Protein AF-A0A174V8D7-F1 (afdb_monomer)

Foldseek 3Di:
DPPLADPDAEEAEAEAVLVVADDPPLLVCLQRLVVHNYHYDYHHQDLVSLCVRQPVSSVSNVVSHPDDDDLADDDLVVLVVVLVVQPKDKDWDWDWDWDDDVDTDTDTDTDIDIGRPAHSVNRRCNNPD

Radius of gyration: 23.27 Å; Cα contacts (8 Å, |Δi|>4): 157; chains: 1; bounding box: 42×32×79 Å

InterPro domains:
  IPR027417 P-loop containing nucleoside triphosphate hydrolase [G3DSA:3.40.50.300] (3-128)
  IPR027417 P-loop containing nucleoside triphosphate hydrolase [SSF52540] (4-125)
  IPR032689 TraD/TraG, TraM recognition site [PF12696] (9-126)
  IPR051539 Type IV secretion system coupling protein TraD/TraG/VirD4-like [PTHR37937] (10-126)

Solvent-accessible surface area (backbone atoms only — not comparable to full-atom values): 7945 Å² total; per-residue (Å²): 133,71,89,74,38,54,98,60,77,45,76,45,76,37,72,51,41,66,80,79,47,77,64,84,64,46,58,58,45,58,63,52,32,61,77,27,44,34,48,79,45,82,39,68,87,46,70,66,50,47,37,70,67,45,46,80,50,29,59,56,41,58,70,58,47,94,74,84,87,85,81,48,56,89,53,66,70,58,36,51,54,48,28,60,72,72,30,68,39,81,42,81,43,79,46,76,47,76,47,88,62,103,62,81,48,82,45,80,47,82,45,82,43,81,38,58,64,53,45,51,70,60,55,47,52,61,53,78,115

pLDDT: mean 75.1, std 11.39, range [42.31, 87.75]

Nearest PDB structures (foldseek):
  1e9s-assembly2_L  TM=8.075E-01  e=4.184E-05  Escherichia coli
  1gki-assembly1_B  TM=8.167E-01  e=6.005E-04  Escherichia coli
  4tw1-assembly1_A  TM=5.638E-01  e=1.569E+00  Staphylococcus aureus subsp. aureus USA300_TCH1516
  3b07-assembly1_C  TM=5.953E-01  e=7.383E+00  Staphylococcus aureus subsp. aureus Mu50
  9c76-assembly1_A  TM=3.038E-01  e=2.915E+00  Homo sapiens

Secondary structure (DSSP, 8-state):
---SS-SS-EEEEETTHHHH---TTHHHHHHHHGGGTEEEEE--S-HHHHHHHHTTHHHHHHHH-S---------HHHHHHHHHHH-EEEEEEEEEEEEESSSEEEEEEEEEEEEESS-HHHHHHGGG-

Mean predicted aligned error: 11.47 Å

Structure (mmCIF, N/CA/C/O backbone):
data_AF-A0A174V8D7-F1
#
_entry.id   AF-A0A174V8D7-F1
#
loop_
_atom_site.group_PDB
_atom_site.id
_atom_site.type_symbol
_atom_site.label_atom_id
_atom_site.label_alt_id
_atom_site.label_comp_id
_atom_site.label_asym_id
_atom_site.label_entity_id
_atom_site.label_seq_id
_atom_site.pdbx_PDB_ins_code
_atom_site.Cartn_x
_atom_site.Cartn_y
_atom_site.Cartn_z
_atom_site.occupancy
_atom_site.B_iso_or_equiv
_atom_site.auth_seq_id
_atom_site.auth_comp_id
_atom_site.auth_asym_id
_atom_site.auth_atom_id
_atom_site.pdbx_PDB_model_num
ATOM 1 N N . MET A 1 1 ? 12.101 20.589 -28.368 1.00 45.09 1 MET A N 1
ATOM 2 C CA . MET A 1 1 ? 12.465 19.603 -27.326 1.00 45.09 1 MET A CA 1
ATOM 3 C C . MET A 1 1 ? 11.612 19.891 -26.105 1.00 45.09 1 MET A C 1
ATOM 5 O O . MET A 1 1 ? 11.739 20.974 -25.552 1.00 45.09 1 MET A O 1
ATOM 9 N N . TYR A 1 2 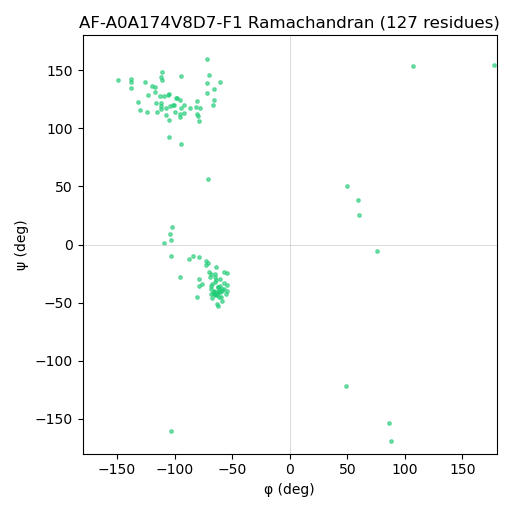? 10.701 18.990 -25.738 1.00 52.69 2 TYR A N 1
ATOM 10 C CA . TYR A 1 2 ? 9.918 19.140 -24.508 1.00 52.69 2 TYR A CA 1
ATOM 11 C C . TYR A 1 2 ? 10.838 18.892 -23.308 1.00 52.69 2 TYR A C 1
ATOM 13 O O . TYR A 1 2 ? 11.603 17.929 -23.309 1.00 52.69 2 TYR A O 1
ATOM 21 N N . SER A 1 3 ? 10.810 19.801 -22.334 1.00 60.25 3 SER A N 1
ATOM 22 C CA . SER A 1 3 ? 11.764 19.949 -21.223 1.00 60.25 3 SER A CA 1
ATOM 23 C C . SER A 1 3 ? 11.652 18.830 -20.167 1.00 60.25 3 SER A C 1
ATOM 25 O O . SER A 1 3 ? 11.359 19.070 -19.000 1.00 60.25 3 SER A O 1
ATOM 27 N N . GLY A 1 4 ? 11.789 17.570 -20.588 1.00 67.69 4 GLY A N 1
ATOM 28 C CA . GLY A 1 4 ? 11.690 16.384 -19.731 1.00 67.69 4 GLY A CA 1
ATOM 29 C C . GLY A 1 4 ? 10.269 15.973 -19.313 1.00 67.69 4 GLY A C 1
ATOM 30 O O . GLY A 1 4 ? 10.118 14.906 -18.722 1.00 67.69 4 GLY A O 1
ATOM 31 N N . ARG A 1 5 ? 9.238 16.763 -19.644 1.00 66.38 5 ARG A N 1
ATOM 32 C CA . ARG A 1 5 ? 7.813 16.479 -19.384 1.00 66.38 5 ARG A CA 1
ATOM 33 C C . ARG A 1 5 ? 7.047 16.211 -20.671 1.00 66.38 5 ARG A C 1
ATOM 35 O O . ARG A 1 5 ? 7.345 16.822 -21.699 1.00 66.38 5 ARG A O 1
ATOM 42 N N . LEU A 1 6 ? 6.078 15.299 -20.614 1.00 72.81 6 LEU A N 1
ATOM 43 C CA . LEU A 1 6 ? 5.167 15.060 -21.731 1.00 72.81 6 LEU A CA 1
ATOM 44 C C . LEU A 1 6 ? 4.212 16.253 -21.912 1.00 72.81 6 LEU A C 1
ATOM 46 O O . LEU A 1 6 ? 3.835 16.874 -20.929 1.00 72.81 6 LEU A O 1
ATOM 50 N N . PRO A 1 7 ? 3.812 16.582 -23.153 1.00 74.88 7 PRO A N 1
ATOM 51 C CA . PRO A 1 7 ? 2.876 17.678 -23.426 1.00 74.88 7 PRO A CA 1
ATOM 52 C C . PRO A 1 7 ? 1.433 17.374 -22.996 1.00 74.88 7 PRO A C 1
ATOM 54 O O . PRO A 1 7 ? 0.606 18.279 -22.941 1.00 74.88 7 PRO A O 1
ATOM 57 N N . VAL A 1 8 ? 1.122 16.101 -22.748 1.00 79.25 8 VAL A N 1
ATOM 58 C CA . VAL A 1 8 ? -0.177 15.621 -22.281 1.00 79.25 8 VAL A CA 1
ATOM 59 C C . VAL A 1 8 ? 0.082 14.577 -21.207 1.00 79.25 8 VAL A C 1
ATOM 61 O O . VAL A 1 8 ? 0.914 13.687 -21.396 1.00 79.25 8 VAL A O 1
ATOM 64 N N . HIS A 1 9 ? -0.649 14.673 -20.102 1.00 80.62 9 HIS A N 1
ATOM 65 C CA . HIS A 1 9 ? -0.534 13.726 -19.007 1.00 80.62 9 HIS A CA 1
ATOM 66 C C . HIS A 1 9 ? -1.007 12.327 -19.430 1.00 80.62 9 HIS A C 1
ATOM 68 O O . HIS A 1 9 ? -2.152 12.143 -19.850 1.00 80.62 9 HIS A O 1
ATOM 74 N N . VAL A 1 10 ? -0.138 11.329 -19.265 1.00 84.81 10 VAL A N 1
ATOM 75 C CA . VAL A 1 10 ? -0.432 9.929 -19.603 1.00 84.81 10 VAL A CA 1
ATOM 76 C C . VAL A 1 10 ? -0.687 9.137 -18.327 1.00 84.81 10 VAL A C 1
ATOM 78 O O . VAL A 1 10 ? 0.105 9.173 -17.385 1.00 84.81 10 VAL A O 1
ATOM 81 N N . ARG A 1 11 ? -1.796 8.395 -18.296 1.00 86.88 11 ARG A N 1
ATOM 82 C CA . ARG A 1 11 ? -2.131 7.487 -17.197 1.00 86.88 11 ARG A CA 1
ATOM 83 C C . ARG A 1 11 ? -2.057 6.041 -17.666 1.00 86.88 11 ARG A C 1
ATOM 85 O O . ARG A 1 11 ? -2.815 5.636 -18.541 1.00 86.88 11 ARG A O 1
ATOM 92 N N . CYS A 1 12 ? -1.176 5.270 -17.045 1.00 85.62 12 CYS A N 1
ATOM 93 C CA . CYS A 1 12 ? -1.075 3.832 -17.233 1.00 85.62 12 CYS A CA 1
ATOM 94 C C . CYS A 1 12 ? -1.938 3.131 -16.182 1.00 85.62 12 CYS A C 1
ATOM 96 O O . CYS A 1 12 ? -1.644 3.203 -14.988 1.00 85.62 12 CYS A O 1
ATOM 98 N N . LEU A 1 13 ? -2.999 2.465 -16.629 1.00 86.50 13 LEU A N 1
ATOM 99 C CA . LEU A 1 13 ? -3.823 1.587 -15.803 1.00 86.50 13 LEU A CA 1
ATOM 100 C C . LEU A 1 13 ? -3.310 0.164 -16.007 1.00 86.50 13 LEU A C 1
ATOM 102 O O . LEU A 1 13 ? -3.390 -0.366 -17.113 1.00 86.50 13 LEU A O 1
ATOM 106 N N . ILE A 1 14 ? -2.726 -0.414 -14.964 1.00 84.62 14 ILE A N 1
ATOM 107 C CA . ILE A 1 14 ? -2.225 -1.784 -14.991 1.00 84.62 14 ILE A CA 1
ATOM 108 C C . ILE A 1 14 ? -3.219 -2.607 -14.196 1.00 84.62 14 ILE A C 1
ATOM 110 O O . ILE A 1 14 ? -3.137 -2.685 -12.966 1.00 84.62 14 ILE A O 1
ATOM 114 N N . ASP A 1 15 ? -4.183 -3.155 -14.926 1.00 82.06 15 ASP A N 1
ATOM 115 C CA . ASP A 1 15 ? -5.117 -4.104 -14.355 1.00 82.06 15 ASP A CA 1
ATOM 116 C C . ASP A 1 15 ? -4.413 -5.433 -14.096 1.00 82.06 15 ASP A C 1
ATOM 118 O O . ASP A 1 15 ? -3.571 -5.871 -14.882 1.00 82.06 15 ASP A O 1
ATOM 122 N N . GLU A 1 16 ? -4.726 -6.025 -12.953 1.00 80.25 16 GLU A N 1
ATOM 123 C CA . GLU A 1 16 ? -4.225 -7.328 -12.540 1.00 80.25 16 GLU A CA 1
ATOM 124 C C . GLU A 1 16 ? -2.696 -7.482 -12.663 1.00 80.25 16 GLU A C 1
ATOM 126 O O . GLU A 1 16 ? -2.170 -8.459 -13.202 1.00 80.25 16 GLU A O 1
ATOM 131 N N . CYS A 1 17 ? -1.945 -6.518 -12.113 1.00 75.38 17 CYS A N 1
ATOM 132 C CA . CYS A 1 17 ? -0.474 -6.517 -12.160 1.00 75.38 17 CYS A CA 1
ATOM 133 C C . CYS A 1 17 ? 0.147 -7.820 -11.612 1.00 75.38 17 CYS A C 1
ATOM 135 O O . CYS A 1 17 ? 1.258 -8.189 -11.993 1.00 75.38 17 CYS A O 1
ATOM 137 N N . ALA A 1 18 ? -0.577 -8.538 -10.748 1.00 75.50 18 ALA A N 1
ATOM 138 C CA . ALA A 1 18 ? -0.176 -9.845 -10.250 1.00 75.50 18 ALA A CA 1
ATOM 139 C C . ALA A 1 18 ? -0.017 -10.904 -11.363 1.00 75.50 18 ALA A C 1
ATOM 141 O O . ALA A 1 18 ? 0.907 -11.713 -11.296 1.00 75.50 18 ALA A O 1
ATOM 142 N N . ASN A 1 19 ? -0.862 -10.867 -12.401 1.00 79.00 19 ASN A N 1
ATOM 143 C CA . ASN A 1 19 ? -0.848 -11.826 -13.513 1.00 79.00 19 ASN A CA 1
ATOM 144 C C . ASN A 1 19 ? 0.244 -11.530 -14.547 1.00 79.00 19 ASN A C 1
ATOM 146 O O . ASN A 1 19 ? 0.765 -12.448 -15.174 1.00 79.00 19 ASN A O 1
ATOM 150 N N . ILE A 1 20 ? 0.615 -10.257 -14.715 1.00 77.75 20 ILE A N 1
ATOM 151 C CA . ILE A 1 20 ? 1.716 -9.845 -15.604 1.00 77.75 20 ILE A CA 1
ATOM 152 C C . ILE A 1 20 ? 3.071 -10.305 -15.036 1.00 77.75 20 ILE A C 1
ATOM 154 O O . ILE A 1 20 ? 4.017 -10.557 -15.783 1.00 77.75 20 ILE A O 1
ATOM 158 N N . GLY A 1 21 ? 3.162 -10.438 -13.711 1.00 76.50 21 GLY A N 1
ATOM 159 C CA . GLY A 1 21 ? 4.386 -10.781 -12.999 1.00 76.50 21 GLY A CA 1
ATOM 160 C C . GLY A 1 21 ? 5.238 -9.553 -12.677 1.00 76.50 21 GLY A C 1
ATOM 161 O O . GLY A 1 21 ? 4.738 -8.442 -12.500 1.00 76.50 21 GLY A O 1
ATOM 162 N N . GLN A 1 22 ? 6.551 -9.750 -12.550 1.00 82.38 22 GLN A N 1
ATOM 163 C CA . GLN A 1 22 ? 7.455 -8.679 -12.140 1.00 82.38 22 GLN A CA 1
ATOM 164 C C . GLN A 1 22 ? 7.763 -7.731 -13.306 1.00 82.38 22 GLN A C 1
ATOM 166 O O . GLN A 1 22 ? 8.579 -8.033 -14.176 1.00 82.38 22 GLN A O 1
ATOM 171 N N . ILE A 1 23 ? 7.184 -6.531 -13.277 1.00 83.56 23 ILE A N 1
ATOM 172 C CA . ILE A 1 23 ? 7.623 -5.419 -14.127 1.00 83.56 23 ILE A CA 1
ATOM 173 C C . ILE A 1 23 ? 9.036 -4.999 -13.687 1.00 83.56 23 ILE A C 1
ATOM 175 O O . ILE A 1 23 ? 9.222 -4.598 -12.530 1.00 83.56 23 ILE A O 1
ATOM 179 N N . PRO A 1 24 ? 10.041 -5.066 -14.577 1.00 81.69 24 PRO A N 1
ATOM 180 C CA . PRO A 1 24 ? 11.411 -4.730 -14.228 1.00 81.69 24 PRO A CA 1
ATOM 181 C C . PRO A 1 24 ? 11.543 -3.244 -13.880 1.00 81.69 24 PRO A C 1
ATOM 183 O O . PRO A 1 24 ? 11.084 -2.375 -14.621 1.00 81.69 24 PRO A O 1
ATOM 186 N N . LYS A 1 25 ? 12.239 -2.953 -12.774 1.00 83.50 25 LYS A N 1
ATOM 187 C CA . LYS A 1 25 ? 12.525 -1.591 -12.283 1.00 83.50 25 LYS A CA 1
ATOM 188 C C . LYS A 1 25 ? 11.273 -0.763 -11.962 1.00 83.50 25 LYS A C 1
ATOM 190 O O . LYS A 1 25 ? 11.334 0.468 -12.023 1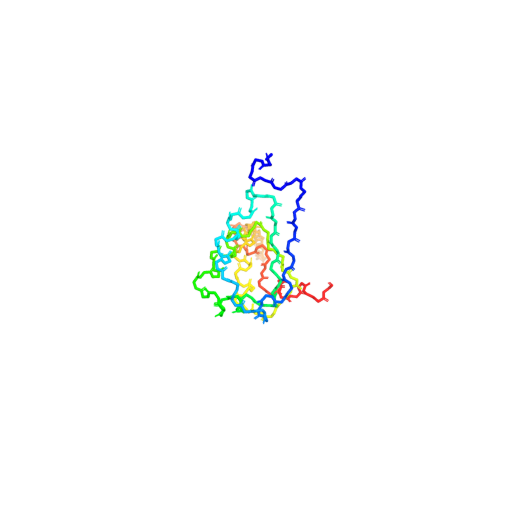.00 83.50 25 LYS A O 1
ATOM 195 N N . LEU A 1 26 ? 10.148 -1.406 -11.638 1.00 85.12 26 LEU A N 1
ATOM 196 C CA . LEU A 1 26 ? 8.897 -0.715 -11.314 1.00 85.12 26 LEU A CA 1
ATOM 197 C C . LEU A 1 26 ? 9.086 0.316 -10.191 1.00 85.12 26 LEU A C 1
ATOM 199 O O . LEU A 1 26 ? 8.596 1.432 -10.300 1.00 85.12 26 LEU A O 1
ATOM 203 N N . GLU A 1 27 ? 9.871 -0.004 -9.167 1.00 83.69 27 GLU A N 1
ATOM 204 C CA . GLU A 1 27 ? 10.185 0.884 -8.047 1.00 83.69 27 GLU A CA 1
ATOM 205 C C . GLU A 1 27 ? 10.851 2.197 -8.492 1.00 83.69 27 GLU A C 1
ATOM 207 O O . GLU A 1 27 ? 10.519 3.275 -7.995 1.00 83.69 27 GLU A O 1
ATOM 212 N N . LYS A 1 28 ? 11.738 2.129 -9.494 1.00 85.62 28 LYS A N 1
ATOM 213 C CA . LYS A 1 28 ? 12.390 3.307 -10.086 1.00 85.62 28 LYS A CA 1
ATOM 214 C C . LYS A 1 28 ? 11.470 4.030 -11.059 1.00 85.62 28 LYS A C 1
ATOM 216 O O . LYS A 1 28 ? 11.517 5.257 -11.150 1.00 85.62 28 LYS A O 1
ATOM 221 N N . LEU A 1 29 ? 10.647 3.287 -11.798 1.00 85.19 29 LEU A N 1
ATOM 222 C CA . LEU A 1 29 ? 9.668 3.864 -12.712 1.00 85.19 29 LEU A CA 1
ATOM 223 C C . LEU A 1 29 ? 8.663 4.707 -11.935 1.00 85.19 29 LEU A C 1
ATOM 225 O O . LEU A 1 29 ? 8.564 5.891 -12.224 1.00 85.19 29 LEU A O 1
ATOM 229 N N . VAL A 1 30 ? 8.020 4.165 -10.897 1.00 83.81 30 VAL A N 1
ATOM 230 C CA . VAL A 1 30 ? 7.021 4.890 -10.090 1.00 83.81 30 VAL A CA 1
ATOM 231 C C . VAL A 1 30 ? 7.609 6.174 -9.485 1.00 83.81 30 VAL A C 1
ATOM 233 O O . VAL A 1 30 ? 6.968 7.221 -9.523 1.00 83.81 30 VAL A O 1
ATOM 236 N N . ALA A 1 31 ? 8.869 6.148 -9.040 1.00 83.69 31 ALA A N 1
ATOM 237 C CA . ALA A 1 31 ? 9.547 7.345 -8.536 1.00 83.69 31 ALA A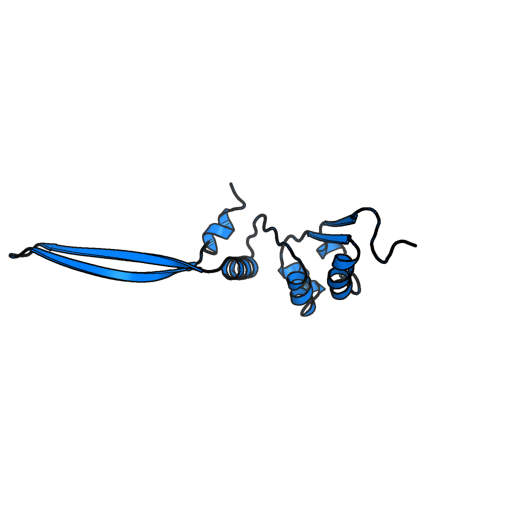 CA 1
ATOM 238 C C . ALA A 1 31 ? 9.828 8.409 -9.621 1.00 83.69 31 ALA A C 1
ATOM 240 O O . ALA A 1 31 ? 9.804 9.609 -9.348 1.00 83.69 31 ALA A O 1
ATOM 241 N N . THR A 1 32 ? 10.115 7.995 -10.859 1.00 84.25 32 THR A N 1
ATOM 242 C CA . THR A 1 32 ? 10.560 8.901 -11.936 1.00 84.25 32 THR A CA 1
ATOM 243 C C . THR A 1 32 ? 9.436 9.390 -12.845 1.00 84.25 32 THR A C 1
ATOM 245 O O . THR A 1 32 ? 9.538 10.490 -13.386 1.00 84.25 32 THR A O 1
ATOM 248 N N . ILE A 1 33 ? 8.357 8.621 -13.010 1.00 83.38 33 ILE A N 1
ATOM 249 C CA . ILE A 1 33 ? 7.207 8.980 -13.856 1.00 83.38 33 ILE A CA 1
ATOM 250 C C . ILE A 1 33 ? 6.472 10.224 -13.344 1.00 83.38 33 ILE A C 1
ATOM 252 O O . ILE A 1 33 ? 6.017 11.038 -14.150 1.00 83.38 33 ILE A O 1
ATOM 256 N N . ARG A 1 34 ? 6.478 10.445 -12.022 1.00 73.62 34 ARG A N 1
ATOM 257 C CA . ARG A 1 34 ? 5.861 11.607 -11.370 1.00 73.62 34 ARG A CA 1
ATOM 258 C C . ARG A 1 34 ? 6.365 12.939 -11.927 1.00 73.62 34 ARG A C 1
ATOM 260 O O . ARG A 1 34 ? 5.577 13.846 -12.170 1.00 73.62 34 ARG A O 1
ATOM 267 N N . SER A 1 35 ? 7.672 13.067 -12.164 1.00 78.50 35 SER A N 1
ATOM 268 C CA . SER A 1 35 ? 8.265 14.312 -12.677 1.00 78.50 35 SER A CA 1
ATOM 269 C C . SER A 1 35 ? 8.077 14.508 -14.183 1.00 78.50 35 SER A C 1
ATOM 271 O O . SER A 1 35 ? 8.340 15.602 -14.683 1.00 78.50 35 SER A O 1
ATOM 273 N N . ARG A 1 36 ? 7.608 13.472 -14.892 1.00 80.25 36 ARG A N 1
ATOM 274 C CA . ARG A 1 36 ? 7.448 13.424 -16.353 1.00 80.25 36 ARG A CA 1
ATOM 275 C C . ARG A 1 36 ? 5.996 13.566 -16.824 1.00 80.25 36 ARG A C 1
ATOM 277 O O . ARG A 1 36 ? 5.745 13.387 -18.011 1.00 80.25 36 ARG A O 1
ATOM 284 N N . GLU A 1 37 ? 5.072 13.897 -15.918 1.00 80.88 37 GLU A N 1
ATOM 285 C CA . GLU A 1 37 ? 3.616 13.917 -16.160 1.00 80.88 37 GLU A CA 1
ATOM 286 C C . GLU A 1 37 ? 3.048 12.557 -16.589 1.00 80.88 37 GLU A C 1
ATOM 288 O O . GLU A 1 37 ? 2.148 12.455 -17.423 1.00 80.88 37 GLU A O 1
ATOM 293 N N . ILE A 1 38 ? 3.576 11.489 -15.993 1.00 84.19 38 ILE A N 1
ATOM 294 C CA . ILE A 1 38 ? 3.066 10.133 -16.168 1.00 84.19 38 ILE A CA 1
ATOM 295 C C . ILE A 1 38 ? 2.569 9.636 -14.810 1.00 84.19 38 ILE A C 1
ATOM 297 O O . ILE A 1 38 ? 3.286 9.707 -13.812 1.00 84.19 38 ILE A O 1
ATOM 301 N N . SER A 1 39 ? 1.356 9.092 -14.781 1.00 83.81 39 SER A N 1
ATOM 302 C CA . SER A 1 39 ? 0.804 8.401 -13.611 1.00 83.81 39 SER A CA 1
ATOM 303 C C . SER A 1 39 ? 0.674 6.909 -13.889 1.00 83.81 39 SER A C 1
ATOM 305 O O . SER A 1 39 ? 0.307 6.506 -14.992 1.00 83.81 39 SER A O 1
ATOM 307 N N . ALA A 1 40 ? 0.965 6.087 -12.884 1.00 86.00 40 ALA A N 1
ATOM 308 C CA . ALA A 1 40 ? 0.709 4.655 -12.917 1.00 86.00 40 ALA A CA 1
ATOM 309 C C . ALA A 1 40 ? -0.293 4.307 -11.821 1.00 86.00 40 ALA A C 1
ATOM 311 O O . ALA A 1 40 ? -0.174 4.772 -10.691 1.00 86.00 40 ALA A O 1
ATOM 312 N N . CYS A 1 41 ? -1.274 3.486 -12.165 1.00 87.06 41 CYS A N 1
ATOM 313 C CA . CYS A 1 41 ? -2.256 2.959 -11.238 1.00 87.06 41 CYS A CA 1
ATOM 314 C C . CYS A 1 41 ? -2.196 1.436 -11.329 1.00 87.06 41 CYS A C 1
ATOM 316 O O . CYS A 1 41 ? -2.454 0.861 -12.388 1.00 87.06 41 CYS A O 1
ATOM 318 N N . LEU A 1 42 ? -1.770 0.813 -10.231 1.00 86.19 42 LEU A N 1
ATOM 319 C CA . LEU A 1 42 ? -1.676 -0.635 -10.096 1.00 86.19 42 LEU A CA 1
ATOM 320 C C . LEU A 1 42 ? -2.967 -1.129 -9.450 1.00 86.19 42 LEU A C 1
ATOM 322 O O . LEU A 1 42 ? -3.257 -0.759 -8.312 1.00 86.19 42 LEU A O 1
ATOM 326 N N . ILE A 1 43 ? -3.722 -1.956 -10.165 1.00 86.69 43 ILE A N 1
ATOM 327 C CA . ILE A 1 43 ? -4.929 -2.594 -9.641 1.00 86.69 43 ILE A CA 1
ATOM 328 C C . ILE A 1 43 ? -4.545 -4.008 -9.205 1.00 86.69 43 ILE A C 1
ATOM 330 O O . ILE A 1 43 ? -3.926 -4.772 -9.950 1.00 86.69 43 ILE A O 1
ATOM 334 N N . LEU A 1 44 ? -4.851 -4.325 -7.950 1.00 83.25 44 LEU A N 1
ATOM 335 C CA . LEU A 1 44 ? -4.465 -5.563 -7.282 1.00 83.25 44 LEU A CA 1
ATOM 336 C C . LEU A 1 44 ? -5.654 -6.077 -6.473 1.00 83.25 44 LEU A C 1
ATOM 338 O O . LEU A 1 44 ? -6.352 -5.286 -5.843 1.00 83.25 44 LEU A O 1
ATOM 342 N N . GLN A 1 45 ? -5.845 -7.396 -6.437 1.00 77.50 45 GLN A N 1
ATOM 343 C CA . GLN A 1 45 ? -6.878 -8.013 -5.596 1.00 77.50 45 GLN A CA 1
ATOM 344 C C . GLN A 1 45 ? -6.462 -8.045 -4.122 1.00 77.50 45 GLN A C 1
ATOM 346 O O . GLN A 1 45 ? -7.298 -7.939 -3.228 1.00 77.50 45 GLN A O 1
ATOM 351 N N . ALA A 1 46 ? -5.164 -8.212 -3.866 1.00 79.50 46 ALA A N 1
ATOM 352 C CA . ALA A 1 46 ? -4.618 -8.312 -2.523 1.00 79.50 46 ALA A CA 1
ATOM 353 C C . ALA A 1 46 ? -3.195 -7.747 -2.474 1.00 79.50 46 ALA A C 1
ATOM 355 O O . ALA A 1 46 ? -2.394 -7.976 -3.385 1.00 79.50 46 ALA A O 1
ATOM 356 N N . GLN A 1 47 ? -2.840 -7.047 -1.392 1.00 80.88 47 GLN A N 1
ATOM 357 C CA . GLN A 1 47 ? -1.473 -6.536 -1.230 1.00 80.88 47 GLN A CA 1
ATOM 358 C C . GLN A 1 47 ? -0.450 -7.670 -1.110 1.00 80.88 47 GLN A C 1
ATOM 360 O O . GLN A 1 47 ? 0.701 -7.518 -1.523 1.00 80.88 47 GLN A O 1
ATOM 365 N N . SER A 1 48 ? -0.875 -8.825 -0.595 1.00 82.00 48 SER A N 1
ATOM 366 C CA . SER A 1 48 ? -0.076 -10.053 -0.567 1.00 82.00 48 SER A CA 1
ATOM 367 C C . SER A 1 48 ? 0.455 -10.470 -1.944 1.00 82.00 48 SER A C 1
ATOM 369 O O . SER A 1 48 ? 1.591 -10.932 -2.026 1.00 82.00 48 SER A O 1
ATOM 371 N N . GLN A 1 49 ? -0.287 -10.243 -3.036 1.00 82.50 49 GLN A N 1
ATOM 372 C CA . GLN A 1 49 ? 0.191 -10.534 -4.396 1.00 82.50 49 GLN A CA 1
ATOM 373 C C . GLN A 1 49 ? 1.381 -9.644 -4.776 1.00 82.50 49 GLN A C 1
ATOM 375 O O . GLN A 1 49 ? 2.388 -10.124 -5.300 1.00 82.50 49 GLN A O 1
ATOM 380 N N . LEU A 1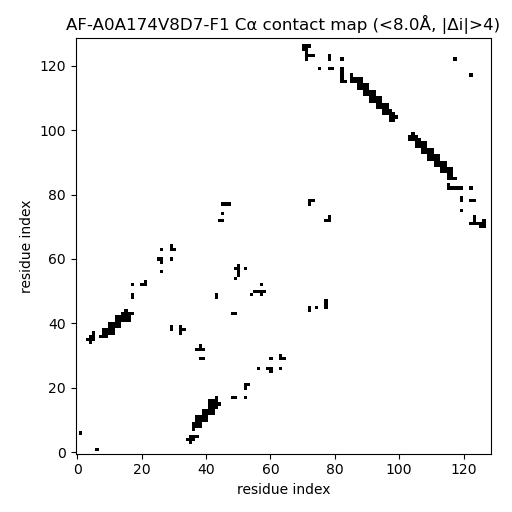 50 ? 1.304 -8.350 -4.453 1.00 85.44 50 LEU A N 1
ATOM 381 C CA . LEU A 1 50 ? 2.404 -7.417 -4.692 1.00 85.44 50 LEU A CA 1
ATOM 382 C C . LEU A 1 50 ? 3.625 -7.775 -3.835 1.00 85.44 50 LEU A C 1
ATOM 384 O O . LEU A 1 50 ? 4.744 -7.792 -4.347 1.00 85.44 50 LEU A O 1
ATOM 388 N N . LYS A 1 51 ? 3.415 -8.123 -2.557 1.00 85.81 51 LYS A N 1
ATOM 389 C CA . LYS A 1 51 ? 4.474 -8.596 -1.647 1.00 85.81 51 LYS A CA 1
ATOM 390 C C . LYS A 1 51 ? 5.111 -9.901 -2.144 1.00 85.81 51 LYS A C 1
ATOM 392 O O . LYS A 1 51 ? 6.324 -10.050 -2.043 1.00 85.81 51 LYS A O 1
ATOM 397 N N . ALA A 1 52 ? 4.348 -10.813 -2.744 1.00 86.00 52 ALA A N 1
ATOM 398 C CA . ALA A 1 52 ? 4.882 -12.058 -3.300 1.00 86.00 52 ALA A CA 1
ATOM 399 C C . ALA A 1 52 ? 5.818 -11.820 -4.500 1.00 86.00 52 ALA A C 1
ATOM 401 O O . ALA A 1 52 ? 6.870 -12.453 -4.595 1.00 86.00 52 ALA A O 1
ATOM 402 N N . ILE A 1 53 ? 5.465 -10.886 -5.389 1.00 87.75 53 ILE A N 1
ATOM 403 C CA . ILE A 1 53 ? 6.237 -10.590 -6.607 1.00 87.75 53 ILE A CA 1
ATOM 404 C C . ILE A 1 53 ? 7.443 -9.693 -6.305 1.00 87.75 53 ILE A C 1
ATOM 406 O O . ILE A 1 53 ? 8.547 -9.950 -6.785 1.00 87.75 53 ILE A O 1
ATOM 410 N N . TYR A 1 54 ? 7.247 -8.637 -5.511 1.00 85.69 54 TYR A N 1
ATOM 411 C CA . TYR A 1 54 ? 8.248 -7.587 -5.302 1.00 85.69 54 TYR A CA 1
ATOM 412 C C . TYR A 1 54 ? 8.997 -7.685 -3.970 1.00 85.69 54 TYR A C 1
ATOM 414 O O . TYR A 1 54 ? 10.005 -6.995 -3.810 1.00 85.69 54 TYR A O 1
ATOM 422 N N . LYS A 1 55 ? 8.563 -8.551 -3.044 1.00 86.81 55 LYS A N 1
ATOM 423 C CA . LYS A 1 55 ? 9.178 -8.754 -1.720 1.00 86.81 55 LYS A CA 1
ATOM 424 C C . LYS A 1 55 ? 9.415 -7.411 -1.018 1.00 86.81 55 LYS A C 1
ATOM 426 O O . LYS A 1 55 ? 8.477 -6.630 -0.872 1.00 86.81 55 LYS A O 1
ATOM 431 N N . ASP A 1 56 ? 10.661 -7.106 -0.662 1.00 85.19 56 ASP A N 1
ATOM 432 C CA . ASP A 1 56 ? 11.051 -5.867 0.020 1.00 85.19 56 ASP A CA 1
ATOM 433 C C . ASP A 1 56 ? 10.728 -4.605 -0.800 1.00 85.19 56 ASP A C 1
ATOM 435 O O . ASP A 1 56 ? 10.385 -3.564 -0.240 1.00 85.19 56 ASP A O 1
ATOM 439 N N . ASN A 1 57 ? 10.741 -4.699 -2.136 1.00 85.44 57 ASN A N 1
ATOM 440 C CA . ASN A 1 57 ? 10.430 -3.567 -3.014 1.00 85.44 57 ASN A CA 1
ATOM 441 C C . ASN A 1 57 ? 8.936 -3.209 -3.018 1.00 85.44 57 ASN A C 1
ATOM 443 O O . ASN A 1 57 ? 8.582 -2.103 -3.430 1.00 85.44 57 ASN A O 1
ATOM 447 N N . ALA A 1 58 ? 8.049 -4.106 -2.566 1.00 86.50 58 ALA A N 1
ATOM 448 C CA . ALA A 1 58 ? 6.611 -3.840 -2.522 1.00 86.50 58 ALA A CA 1
ATOM 449 C C . ALA A 1 58 ? 6.295 -2.634 -1.624 1.00 86.50 58 ALA A C 1
ATOM 451 O O . ALA A 1 58 ? 5.503 -1.772 -2.004 1.00 86.50 58 ALA A O 1
ATOM 452 N N . HIS A 1 59 ? 6.974 -2.525 -0.478 1.00 82.88 59 HIS A N 1
ATOM 453 C CA . HIS A 1 59 ? 6.825 -1.391 0.434 1.00 82.88 59 HIS A CA 1
ATOM 454 C C . HIS A 1 59 ? 7.262 -0.072 -0.208 1.00 82.88 59 HIS A C 1
ATOM 456 O O . HIS A 1 59 ? 6.582 0.940 -0.056 1.00 82.88 59 HIS A O 1
ATOM 462 N N . THR A 1 60 ? 8.356 -0.079 -0.972 1.00 86.38 60 THR A N 1
ATOM 463 C CA . THR A 1 60 ? 8.823 1.104 -1.707 1.00 86.38 60 THR A CA 1
ATOM 464 C C . THR A 1 60 ? 7.847 1.515 -2.805 1.00 86.38 60 THR A C 1
ATOM 466 O O . THR A 1 60 ? 7.601 2.703 -2.990 1.00 86.38 60 THR A O 1
ATOM 469 N N . ILE A 1 61 ? 7.267 0.551 -3.527 1.00 85.94 61 ILE A N 1
ATOM 470 C CA . ILE A 1 61 ? 6.279 0.831 -4.575 1.00 85.94 61 ILE A CA 1
ATOM 471 C C . ILE A 1 61 ? 5.035 1.473 -3.964 1.00 85.94 61 ILE A C 1
ATOM 473 O O . ILE A 1 61 ? 4.641 2.541 -4.420 1.00 85.94 61 ILE A O 1
ATOM 477 N N . ILE A 1 62 ? 4.463 0.868 -2.916 1.00 84.12 62 ILE A N 1
ATOM 478 C CA . ILE A 1 62 ? 3.290 1.409 -2.212 1.00 84.12 62 ILE A CA 1
ATOM 479 C C . ILE A 1 62 ? 3.601 2.800 -1.647 1.00 84.12 62 ILE A C 1
ATOM 481 O O . ILE A 1 62 ? 2.814 3.719 -1.835 1.00 84.12 62 ILE A O 1
ATOM 485 N N . GLY A 1 63 ? 4.765 2.983 -1.016 1.00 82.69 63 GLY A N 1
ATOM 486 C CA . GLY A 1 63 ? 5.168 4.271 -0.444 1.00 82.69 63 GLY A CA 1
ATOM 487 C C . GLY A 1 63 ? 5.384 5.383 -1.476 1.00 82.69 63 GLY A C 1
ATOM 488 O 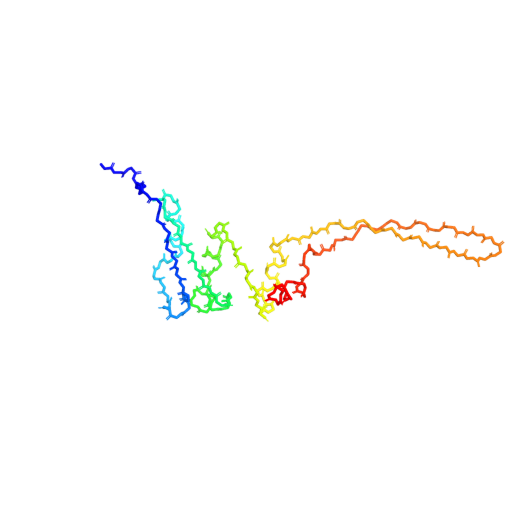O . GLY A 1 63 ? 5.232 6.554 -1.145 1.00 82.69 63 GLY A O 1
ATOM 489 N N . ASN A 1 64 ? 5.707 5.039 -2.726 1.00 84.25 64 ASN A N 1
ATOM 490 C CA . ASN A 1 64 ? 5.835 6.012 -3.812 1.00 84.25 64 ASN A CA 1
ATOM 491 C C . ASN A 1 64 ? 4.492 6.352 -4.482 1.00 84.25 64 ASN A C 1
ATOM 493 O O . ASN A 1 64 ? 4.450 7.274 -5.300 1.00 84.25 64 ASN A O 1
ATOM 497 N N . MET A 1 65 ? 3.412 5.623 -4.181 1.00 82.31 65 MET A N 1
ATOM 498 C CA . MET A 1 65 ? 2.084 5.923 -4.712 1.00 82.31 65 MET A CA 1
ATOM 499 C C . MET A 1 65 ? 1.431 7.049 -3.910 1.00 82.31 65 MET A C 1
ATOM 501 O O . MET A 1 65 ? 1.235 6.936 -2.705 1.00 82.31 65 MET A O 1
ATOM 505 N N . ASP A 1 66 ? 1.034 8.120 -4.599 1.00 79.44 66 ASP A N 1
ATOM 506 C CA . ASP A 1 66 ? 0.391 9.279 -3.963 1.00 79.44 66 ASP A CA 1
ATOM 507 C C . ASP A 1 66 ? -1.036 8.983 -3.465 1.00 79.44 66 ASP A C 1
ATOM 509 O O . ASP A 1 66 ? -1.550 9.684 -2.596 1.00 79.44 66 ASP A O 1
ATOM 513 N N . CYS A 1 67 ? -1.712 7.977 -4.027 1.00 79.38 67 CYS A N 1
ATOM 514 C CA . CYS A 1 67 ? -3.087 7.624 -3.673 1.00 79.38 67 CYS A CA 1
ATOM 515 C C . CYS A 1 67 ? -3.246 6.107 -3.574 1.00 79.38 67 CYS A C 1
ATOM 517 O O . CYS A 1 67 ? -2.736 5.366 -4.414 1.00 79.38 67 CYS A O 1
ATOM 519 N N . SER A 1 68 ? -4.010 5.659 -2.578 1.00 80.69 68 SER A N 1
ATOM 520 C CA . SER A 1 68 ? -4.427 4.266 -2.412 1.00 80.69 68 SER A CA 1
ATOM 521 C C . SER A 1 68 ? -5.947 4.207 -2.358 1.00 80.69 68 SER A C 1
ATOM 523 O O . SER A 1 68 ? -6.566 4.946 -1.596 1.00 80.69 68 SER A O 1
ATOM 525 N N . ILE A 1 69 ? -6.545 3.342 -3.175 1.00 81.69 69 ILE A N 1
ATOM 526 C CA . ILE A 1 69 ? -7.990 3.112 -3.197 1.00 81.69 69 ILE A CA 1
ATOM 527 C C . ILE A 1 69 ? -8.219 1.671 -2.765 1.00 81.69 69 ILE A C 1
ATOM 529 O O . ILE A 1 69 ? -7.702 0.743 -3.386 1.00 81.69 69 ILE A O 1
ATOM 533 N N . PHE A 1 70 ? -8.985 1.495 -1.696 1.00 82.06 70 PHE A N 1
ATOM 534 C CA . PHE A 1 70 ? -9.397 0.190 -1.210 1.00 82.06 70 PHE A CA 1
ATOM 535 C C . PHE A 1 70 ? -10.879 -0.003 -1.527 1.00 82.06 70 PHE A C 1
ATOM 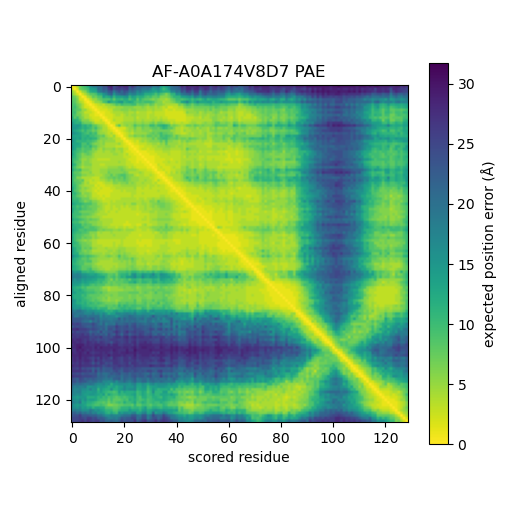537 O O . PHE A 1 70 ? -11.715 0.758 -1.049 1.00 82.06 70 PHE A O 1
ATOM 544 N N . LEU A 1 71 ? -11.193 -1.000 -2.355 1.00 80.44 71 LEU A N 1
ATOM 545 C CA . LEU A 1 71 ? -12.561 -1.312 -2.797 1.00 80.44 71 LEU A CA 1
ATOM 546 C C . LEU A 1 71 ? -13.161 -2.510 -2.048 1.00 80.44 71 LEU A C 1
ATOM 548 O O . LEU A 1 71 ? -14.151 -3.088 -2.487 1.00 80.44 71 LEU A O 1
ATOM 552 N N . GLY A 1 72 ? -12.548 -2.898 -0.929 1.00 75.31 72 GLY A N 1
ATOM 553 C CA . GLY A 1 72 ? -12.930 -4.085 -0.183 1.00 75.31 72 GLY A CA 1
ATOM 554 C C . GLY A 1 72 ? -11.939 -5.232 -0.318 1.00 75.31 72 GLY A C 1
ATOM 555 O O . GLY A 1 72 ? -11.209 -5.359 -1.299 1.00 75.31 72 GLY A O 1
ATOM 556 N N . GLY A 1 73 ? -11.916 -6.086 0.698 1.00 73.88 73 GLY A N 1
ATOM 557 C CA . GLY A 1 73 ? -11.014 -7.226 0.766 1.00 73.88 73 GLY A CA 1
ATOM 558 C C . GLY A 1 73 ? -11.177 -7.973 2.081 1.00 73.88 73 GLY A C 1
ATOM 559 O O . GLY A 1 73 ? -11.597 -7.404 3.084 1.00 73.88 73 GLY A O 1
ATOM 560 N N . LYS A 1 74 ? -10.848 -9.266 2.073 1.00 69.38 74 LYS A N 1
ATOM 561 C CA . LYS A 1 74 ? -10.929 -10.138 3.258 1.00 69.38 74 LYS A CA 1
ATOM 562 C C . LYS A 1 74 ? -9.568 -10.409 3.902 1.00 69.38 74 LYS A C 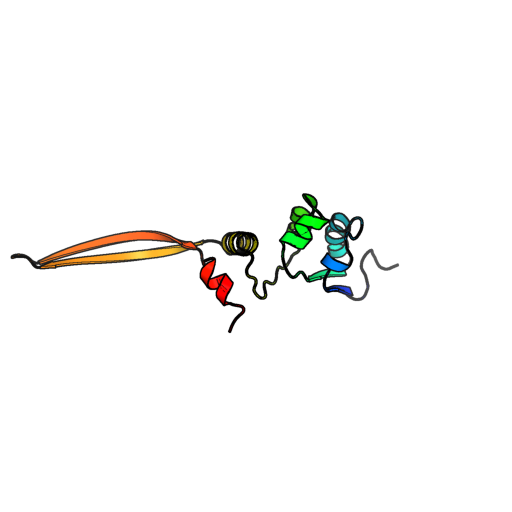1
ATOM 564 O O . LYS A 1 74 ? -9.482 -11.223 4.814 1.00 69.38 74 LYS A O 1
ATOM 569 N N . GLU A 1 75 ? -8.500 -9.786 3.403 1.00 78.12 75 GLU A N 1
ATOM 570 C CA . GLU A 1 75 ? -7.139 -10.040 3.878 1.00 78.12 75 GLU A CA 1
ATOM 571 C C . GLU A 1 75 ? -6.871 -9.266 5.188 1.00 78.12 75 GLU A C 1
ATOM 573 O O . GLU A 1 75 ? -6.778 -8.036 5.147 1.00 78.12 75 GLU A O 1
ATOM 578 N N . PRO A 1 76 ? -6.694 -9.943 6.342 1.00 77.69 76 PRO A N 1
ATOM 579 C CA . PRO A 1 76 ? -6.586 -9.275 7.646 1.00 77.69 76 PRO A CA 1
ATOM 580 C C . PRO A 1 76 ? -5.379 -8.337 7.748 1.00 77.69 76 PRO A C 1
ATOM 582 O O . PRO A 1 76 ? -5.443 -7.267 8.344 1.00 77.69 76 PRO A O 1
ATOM 585 N N . THR A 1 77 ? -4.265 -8.724 7.129 1.00 79.88 77 THR A N 1
ATOM 586 C CA . THR A 1 77 ? -3.028 -7.937 7.066 1.00 79.88 77 THR A CA 1
ATOM 587 C C . THR A 1 77 ? -3.227 -6.620 6.327 1.00 79.88 77 THR A C 1
ATOM 589 O O . THR A 1 77 ? -2.792 -5.580 6.816 1.00 79.88 77 THR A O 1
ATOM 592 N N . THR A 1 78 ? -3.942 -6.645 5.201 1.00 79.62 78 THR A N 1
ATOM 593 C CA . THR A 1 78 ? -4.278 -5.438 4.434 1.00 79.62 78 THR A CA 1
ATOM 594 C C . THR A 1 78 ? -5.230 -4.529 5.218 1.00 79.62 78 THR A C 1
ATOM 596 O O . THR A 1 78 ? -5.018 -3.319 5.254 1.00 79.62 78 THR A O 1
ATOM 599 N N . LEU A 1 79 ? -6.236 -5.096 5.897 1.00 81.81 79 LEU A N 1
ATOM 600 C CA . LEU A 1 79 ? -7.178 -4.333 6.729 1.00 81.81 79 LEU A CA 1
ATOM 601 C C . LEU A 1 79 ? -6.467 -3.607 7.874 1.00 81.81 79 LEU A C 1
ATOM 603 O O . LEU A 1 79 ? -6.688 -2.418 8.086 1.00 81.81 79 LEU A O 1
ATOM 607 N N . LYS A 1 80 ? -5.559 -4.298 8.566 1.00 82.81 80 LYS A N 1
ATOM 608 C CA . LYS A 1 80 ? -4.767 -3.722 9.654 1.00 82.81 80 LYS A CA 1
ATOM 609 C C . LYS A 1 80 ? -3.827 -2.619 9.175 1.00 82.81 80 LYS A C 1
ATOM 611 O O . LYS A 1 80 ? -3.694 -1.589 9.835 1.00 82.81 80 LYS A O 1
ATOM 616 N N . GLU A 1 81 ? -3.160 -2.818 8.038 1.00 78.94 81 GLU A N 1
ATOM 617 C CA . GLU A 1 81 ? -2.317 -1.785 7.425 1.00 78.94 81 GLU A CA 1
ATOM 618 C C . GLU A 1 81 ? -3.148 -0.550 7.043 1.00 78.94 81 GLU A C 1
ATOM 620 O O . GLU A 1 81 ? -2.730 0.571 7.335 1.00 78.94 81 GLU A O 1
ATOM 625 N N . LEU A 1 82 ? -4.357 -0.740 6.502 1.00 80.31 82 LEU A N 1
ATOM 626 C CA . LEU A 1 82 ? -5.266 0.355 6.163 1.00 80.31 82 LEU A CA 1
ATOM 627 C C . LEU A 1 82 ? -5.798 1.085 7.405 1.00 80.31 82 LEU A C 1
ATOM 629 O O . LEU A 1 82 ? -5.747 2.310 7.450 1.00 80.31 82 LEU A O 1
ATOM 633 N N . ALA A 1 83 ? -6.240 0.361 8.437 1.00 82.06 83 ALA A N 1
ATOM 634 C CA . ALA A 1 83 ? -6.706 0.944 9.697 1.00 82.06 83 ALA A CA 1
ATOM 635 C C . ALA A 1 83 ? -5.610 1.787 10.370 1.00 82.06 83 ALA A C 1
ATOM 637 O O . ALA A 1 83 ? -5.866 2.875 10.884 1.00 82.06 83 ALA A O 1
ATOM 638 N N . ASN A 1 84 ? -4.360 1.317 10.323 1.00 82.31 84 ASN A N 1
ATOM 639 C CA . ASN A 1 84 ? -3.220 2.081 10.823 1.00 82.31 84 ASN A CA 1
ATOM 640 C C . ASN A 1 84 ? -2.926 3.320 9.967 1.00 82.31 84 ASN A C 1
ATOM 642 O O . ASN A 1 84 ? -2.585 4.360 10.527 1.00 82.31 84 ASN A O 1
ATOM 646 N N . ALA A 1 85 ? -3.067 3.225 8.642 1.00 77.75 85 ALA A N 1
ATOM 647 C CA . ALA A 1 85 ? -2.877 4.355 7.734 1.00 77.75 85 ALA A CA 1
ATOM 648 C C . ALA A 1 85 ? -3.966 5.434 7.891 1.00 77.75 85 ALA A C 1
ATOM 650 O O . ALA A 1 85 ? -3.659 6.620 7.798 1.00 77.75 85 ALA A O 1
ATOM 651 N N . LEU A 1 86 ? -5.214 5.038 8.169 1.00 79.81 86 LEU A N 1
ATOM 652 C CA . LEU A 1 86 ? -6.337 5.945 8.451 1.00 79.81 86 LEU A CA 1
ATOM 653 C C . LEU A 1 86 ? -6.180 6.684 9.789 1.00 79.81 86 LEU A C 1
ATOM 655 O O . LEU A 1 86 ? -6.697 7.787 9.957 1.00 79.81 86 LEU A O 1
ATOM 659 N N . GLY A 1 87 ? -5.432 6.103 10.728 1.00 75.50 87 GLY A N 1
ATOM 660 C CA . GLY A 1 87 ? -5.093 6.725 12.000 1.00 75.50 87 GLY A CA 1
ATOM 661 C C . GLY A 1 87 ? -6.121 6.490 13.110 1.00 75.50 87 GLY A C 1
ATOM 662 O O . GLY A 1 87 ? -6.999 5.626 13.044 1.00 75.50 87 GLY A O 1
ATOM 663 N N . LYS A 1 88 ? -5.952 7.239 14.202 1.00 73.75 88 LYS A N 1
ATOM 664 C CA . LYS A 1 88 ? -6.768 7.130 15.415 1.00 73.75 88 LYS A CA 1
ATOM 665 C C . LYS A 1 88 ? -7.463 8.451 15.696 1.00 73.75 88 LYS A C 1
ATOM 667 O O . LYS A 1 88 ? -6.833 9.504 15.635 1.00 73.75 88 LYS A O 1
ATOM 672 N N . GLU A 1 89 ? -8.732 8.372 16.056 1.00 71.19 89 GLU A N 1
ATOM 673 C CA . GLU A 1 89 ? -9.510 9.489 16.566 1.00 71.19 89 GLU A CA 1
ATOM 674 C C . GLU A 1 89 ? -9.472 9.492 18.102 1.00 71.19 89 GLU A C 1
ATOM 676 O O . GLU A 1 89 ? -9.416 8.444 18.756 1.00 71.19 89 GLU A O 1
ATOM 681 N N . THR A 1 90 ? -9.461 10.683 18.700 1.00 65.00 90 THR A N 1
ATOM 682 C CA . THR A 1 90 ? -9.562 10.826 20.157 1.00 65.00 90 THR A CA 1
ATOM 683 C C . THR A 1 90 ? -11.026 10.990 20.529 1.00 65.00 90 THR A C 1
ATOM 685 O O . THR A 1 90 ? -11.660 11.944 20.095 1.00 65.00 90 THR A O 1
ATOM 688 N N . ILE A 1 91 ? -11.547 10.078 21.346 1.00 63.78 91 ILE A N 1
ATOM 689 C CA . ILE A 1 91 ? -12.919 10.118 21.847 1.00 63.78 91 ILE A CA 1
ATOM 690 C C . ILE A 1 91 ? -12.895 10.579 23.302 1.00 63.78 91 ILE A C 1
ATOM 692 O O . ILE A 1 91 ? -12.329 9.915 24.175 1.00 63.78 91 ILE A O 1
ATOM 696 N N . ASP A 1 92 ? -13.543 11.707 23.577 1.00 59.56 92 ASP A N 1
ATOM 697 C CA . ASP A 1 92 ? -13.815 12.154 24.940 1.00 59.56 92 ASP A CA 1
ATOM 698 C C . ASP A 1 92 ? -15.037 11.385 25.479 1.00 59.56 92 ASP A C 1
ATOM 700 O O . ASP A 1 92 ? -16.160 11.549 25.005 1.00 59.56 92 ASP A O 1
ATOM 704 N N . THR A 1 93 ? -14.815 10.494 26.449 1.00 59.69 93 THR A N 1
ATOM 705 C CA . THR A 1 93 ? -15.863 9.678 27.077 1.00 59.69 93 THR A CA 1
ATOM 706 C C . THR A 1 93 ? -16.286 10.302 28.403 1.00 59.69 93 THR A C 1
ATOM 708 O O . THR A 1 93 ? -15.460 10.541 29.289 1.00 59.69 93 THR A O 1
ATOM 711 N N . TYR A 1 94 ? -17.590 10.527 28.547 1.00 54.72 94 TYR A N 1
ATOM 712 C CA . TYR A 1 94 ? -18.218 11.073 29.745 1.00 54.72 94 TYR A CA 1
ATOM 713 C C . TYR A 1 94 ? -18.979 9.950 30.444 1.00 54.72 94 TYR A C 1
ATOM 715 O O . TYR A 1 94 ? -19.978 9.463 29.919 1.00 54.72 94 TYR A O 1
ATOM 723 N N . ASN A 1 95 ? -18.506 9.522 31.614 1.00 56.19 95 ASN A N 1
ATOM 724 C CA . ASN A 1 95 ? -19.183 8.503 32.410 1.00 56.19 95 ASN A CA 1
ATOM 725 C C . ASN A 1 95 ? -19.870 9.178 33.604 1.00 56.19 95 ASN A C 1
ATOM 727 O O . ASN A 1 95 ? -19.206 9.627 34.542 1.00 56.19 95 ASN A O 1
ATOM 731 N N . THR A 1 96 ? -21.199 9.275 33.558 1.00 56.94 96 THR A N 1
ATOM 732 C CA . THR A 1 96 ? -22.025 9.749 34.676 1.00 56.94 96 THR A CA 1
ATOM 733 C C . THR A 1 96 ? -22.532 8.542 35.451 1.00 56.94 96 THR A C 1
ATOM 735 O O . THR A 1 96 ? -23.376 7.794 34.966 1.00 56.94 96 THR A O 1
ATOM 738 N N . GLY A 1 97 ? -22.011 8.347 36.661 1.00 58.44 97 GLY A N 1
ATOM 739 C CA . GLY A 1 97 ? -22.514 7.346 37.595 1.00 58.44 97 GLY A CA 1
ATOM 740 C C . GLY A 1 97 ? -23.422 8.004 38.627 1.00 58.44 97 GLY A C 1
ATOM 741 O O . GLY A 1 97 ? -22.943 8.798 39.440 1.00 58.44 97 GLY A O 1
ATOM 742 N N . GLU A 1 98 ? -24.711 7.668 38.612 1.00 54.19 98 GLU A N 1
ATOM 743 C CA . GLU A 1 98 ? -25.646 7.986 39.695 1.00 54.19 98 GLU A CA 1
ATOM 744 C C . GLU A 1 98 ? -25.756 6.797 40.652 1.00 54.19 98 GLU A C 1
ATOM 746 O O . GLU A 1 98 ? -26.109 5.693 40.239 1.00 54.19 98 GLU A O 1
ATOM 751 N N . SER A 1 99 ? -25.498 7.023 41.942 1.00 54.66 99 SER A N 1
ATOM 752 C CA . SER A 1 99 ? -25.763 6.032 42.987 1.00 54.66 99 SER A CA 1
ATOM 753 C C . SER A 1 99 ? -26.905 6.522 43.875 1.00 54.66 99 SER A C 1
ATOM 755 O O . SER A 1 99 ? -26.810 7.565 44.526 1.00 54.66 99 SER A O 1
ATOM 757 N N . ARG A 1 100 ? -28.025 5.788 43.879 1.00 52.34 100 ARG A N 1
ATOM 758 C CA . ARG A 1 100 ? -29.212 6.103 44.689 1.00 52.34 100 ARG A CA 1
ATOM 759 C C . ARG A 1 100 ? -29.171 5.346 46.017 1.00 52.34 100 ARG A C 1
ATOM 761 O O . ARG A 1 100 ? -29.717 4.252 46.135 1.00 52.34 100 ARG A O 1
ATOM 768 N N . GLY A 1 101 ? -28.509 5.948 47.004 1.00 68.19 101 GLY A N 1
ATOM 769 C CA . GLY A 1 101 ? -28.604 5.597 48.424 1.00 68.19 101 GLY A CA 1
ATOM 770 C C . GLY A 1 101 ? -29.467 6.595 49.213 1.00 68.19 101 GLY A C 1
ATOM 771 O O . GLY A 1 101 ? -30.254 7.340 48.636 1.00 68.19 101 GLY A O 1
ATOM 772 N N . LYS A 1 102 ? -29.306 6.626 50.546 1.00 59.25 102 LYS A N 1
ATOM 773 C CA . LYS A 1 102 ? -30.009 7.555 51.465 1.00 59.25 102 LYS A CA 1
ATOM 774 C C . LYS A 1 102 ? -29.645 9.037 51.234 1.00 59.25 102 LYS A C 1
ATOM 776 O O . LYS A 1 102 ? -30.409 9.912 51.622 1.00 59.25 102 LYS A O 1
ATOM 781 N N . GLU A 1 103 ? -28.520 9.284 50.566 1.00 54.88 103 GLU A N 1
ATOM 782 C CA . GLU A 1 103 ? -28.143 10.544 49.922 1.00 54.88 103 GLU A CA 1
ATOM 783 C C . GLU A 1 103 ? -27.798 10.256 48.452 1.00 54.88 103 GLU A C 1
ATOM 785 O O . GLU A 1 103 ? -27.184 9.231 48.141 1.00 54.88 103 GLU A O 1
ATOM 790 N N . THR A 1 104 ? -28.212 11.137 47.540 1.00 53.44 104 THR A N 1
ATOM 791 C CA . THR A 1 104 ? -27.886 11.065 46.109 1.00 53.44 104 THR A CA 1
ATOM 792 C C . THR A 1 104 ? -26.464 11.553 45.866 1.00 53.44 104 THR A C 1
ATOM 794 O O . THR A 1 104 ? -26.173 12.726 46.096 1.00 53.44 104 THR A O 1
ATOM 797 N N . SER A 1 105 ? -25.590 10.677 45.365 1.00 48.84 105 SER A N 1
ATOM 798 C CA . SER A 1 105 ? -24.243 11.045 44.925 1.00 48.84 105 SER A CA 1
ATOM 799 C C . SER A 1 105 ? -24.132 10.976 43.399 1.00 48.84 105 SER A C 1
ATOM 801 O O . SER A 1 105 ? -24.474 9.971 42.771 1.00 48.84 105 SER A O 1
ATOM 803 N N . HIS A 1 106 ? -23.656 12.070 42.798 1.00 54.94 106 HIS A N 1
ATOM 804 C CA . HIS A 1 106 ? -23.326 12.149 41.377 1.00 54.94 106 HIS A CA 1
ATOM 805 C C . HIS A 1 106 ? -21.811 12.032 41.215 1.00 54.94 106 HIS A C 1
ATOM 807 O O . HIS A 1 106 ? -21.061 12.859 41.732 1.00 54.94 106 HIS A O 1
ATOM 813 N N . SER A 1 107 ? -21.357 11.013 40.489 1.00 54.06 107 SER A N 1
ATOM 814 C CA . SER A 1 107 ? -19.961 10.878 40.072 1.00 54.06 107 SER A CA 1
ATOM 815 C C . SER A 1 107 ? -19.842 11.196 38.582 1.00 54.06 107 SER A C 1
ATOM 817 O O . SER A 1 107 ? -20.591 10.665 37.761 1.00 54.06 107 SER A O 1
ATOM 819 N N . LEU A 1 108 ? -18.921 12.095 38.234 1.00 57.56 108 LEU A N 1
ATOM 820 C CA . LEU A 1 108 ? -18.584 12.444 36.855 1.00 57.56 108 LEU A CA 1
ATOM 821 C C . LEU A 1 108 ? -17.141 12.013 36.608 1.00 57.56 108 LEU A C 1
ATOM 823 O O . LEU A 1 108 ? -16.226 12.558 37.224 1.00 57.56 108 LEU A O 1
ATOM 827 N N . ASN A 1 109 ? -16.942 11.033 35.729 1.00 57.78 109 ASN A N 1
ATOM 828 C CA . ASN A 1 109 ? -15.617 10.576 35.330 1.00 57.78 109 ASN A CA 1
ATOM 829 C C . ASN A 1 109 ? -15.360 10.935 33.862 1.00 57.78 109 ASN A C 1
ATOM 831 O O . ASN A 1 109 ? -16.118 10.541 32.974 1.00 57.78 109 ASN A O 1
ATOM 835 N N . TYR A 1 110 ? -14.294 11.699 33.629 1.00 51.69 110 TYR A N 1
ATOM 836 C CA . TYR A 1 110 ? -13.843 12.118 32.305 1.00 51.69 110 TYR A CA 1
ATOM 837 C C . TYR A 1 110 ? -12.685 11.229 31.869 1.00 51.69 110 TYR A C 1
ATOM 839 O O . TYR A 1 110 ? -11.635 11.220 32.511 1.00 51.69 110 TYR A O 1
ATOM 847 N N . GLN A 1 111 ? -12.846 10.520 30.753 1.00 60.06 111 GLN A N 1
ATOM 848 C CA . GLN A 1 111 ? -11.796 9.665 30.214 1.00 60.06 111 GLN A CA 1
ATOM 849 C C . GLN A 1 111 ? -11.610 9.930 28.721 1.00 60.06 111 GLN A C 1
ATOM 851 O O . GLN A 1 111 ? -12.543 9.795 27.937 1.00 60.06 111 GLN A O 1
ATOM 856 N N . LYS A 1 112 ? -10.390 10.294 28.316 1.00 56.62 112 LYS A N 1
ATOM 857 C CA . LYS A 1 112 ? -10.022 10.387 26.898 1.00 56.62 112 LYS A CA 1
ATOM 858 C C . LYS A 1 112 ? -9.562 9.015 26.423 1.00 56.62 112 LYS A C 1
ATOM 860 O O . LYS A 1 112 ? -8.574 8.493 26.939 1.00 56.62 112 LYS A O 1
ATOM 865 N N . LEU A 1 113 ? -10.270 8.424 25.467 1.00 69.69 113 LEU A N 1
ATOM 866 C CA . LEU A 1 113 ? -9.945 7.124 24.887 1.00 69.69 113 LEU A CA 1
ATOM 867 C C . LEU A 1 113 ? -9.534 7.312 23.422 1.00 69.69 113 LEU A C 1
ATOM 869 O O . LEU A 1 113 ? -10.254 7.929 22.645 1.00 69.69 113 LEU A O 1
ATOM 873 N N . GLY A 1 114 ? -8.379 6.782 23.023 1.00 67.25 114 GLY A N 1
ATOM 874 C CA . GLY A 1 114 ? -8.003 6.731 21.607 1.00 67.25 114 GLY A CA 1
ATOM 875 C C . GLY A 1 114 ? -8.666 5.536 20.923 1.00 67.25 114 GLY A C 1
ATOM 876 O O . GLY A 1 114 ? -8.380 4.399 21.302 1.00 67.25 114 GLY A O 1
ATOM 877 N N . LYS A 1 115 ? -9.511 5.770 19.913 1.00 75.88 115 LYS A N 1
ATOM 878 C CA . LYS A 1 115 ? -10.136 4.728 19.076 1.00 75.88 115 LYS A CA 1
ATOM 879 C C . LYS A 1 115 ? -9.548 4.798 17.663 1.00 75.88 115 LYS A C 1
ATOM 881 O O . LYS A 1 115 ? -9.151 5.864 17.209 1.00 75.88 115 LYS A O 1
ATOM 886 N N . GLN A 1 116 ? -9.444 3.674 16.956 1.00 75.56 116 GLN A N 1
ATOM 887 C CA . GLN A 1 116 ? -9.188 3.721 15.509 1.00 75.56 116 GLN A CA 1
ATOM 888 C C . GLN A 1 116 ? -10.326 4.476 14.811 1.00 75.56 116 GLN A C 1
ATOM 890 O O . GLN A 1 116 ? -11.481 4.297 15.198 1.00 75.56 116 GLN A O 1
ATOM 895 N N . LEU A 1 117 ? -9.987 5.312 13.819 1.00 80.38 117 LEU A N 1
ATOM 896 C CA . LEU A 1 117 ? -10.967 6.120 13.082 1.00 80.38 117 LEU A CA 1
ATOM 897 C C . LEU A 1 117 ? -12.013 5.221 12.410 1.00 80.38 117 LEU A C 1
ATOM 899 O O . LEU A 1 117 ? -13.208 5.426 12.577 1.00 80.38 117 LEU A O 1
ATOM 903 N N . ILE A 1 118 ? -11.539 4.190 11.708 1.00 81.81 118 ILE A N 1
ATOM 904 C CA . ILE A 1 118 ? -12.364 3.105 11.183 1.00 81.81 118 ILE A CA 1
ATOM 905 C C . ILE A 1 118 ? -11.687 1.796 11.611 1.00 81.81 118 ILE A C 1
ATOM 907 O O . ILE A 1 118 ? -10.533 1.563 11.231 1.00 81.81 118 ILE A O 1
ATOM 911 N N . PRO A 1 119 ? -12.331 0.981 12.457 1.00 80.94 119 PRO A N 1
ATOM 912 C CA . PRO A 1 119 ? -11.778 -0.292 12.893 1.00 80.94 119 PRO A CA 1
ATOM 913 C C . PRO A 1 119 ? -11.794 -1.334 11.759 1.00 80.94 119 PRO A C 1
ATOM 915 O O . PRO A 1 119 ? -12.504 -1.201 10.762 1.00 80.94 119 PRO A O 1
ATOM 918 N N . GLU A 1 120 ? -10.955 -2.366 11.884 1.00 81.50 120 GLU A N 1
ATOM 919 C CA . GLU A 1 120 ? -10.715 -3.365 10.824 1.00 81.50 120 GLU A CA 1
ATOM 920 C C . GLU A 1 120 ? -11.997 -4.085 10.361 1.00 81.50 120 GLU A C 1
ATOM 922 O O . GLU A 1 120 ? -12.127 -4.428 9.185 1.00 81.50 120 GLU A O 1
ATOM 927 N N . ASP A 1 121 ? -12.946 -4.292 11.272 1.00 81.00 121 ASP A N 1
ATOM 928 C CA . ASP A 1 121 ? -14.259 -4.885 11.020 1.00 81.00 121 ASP A CA 1
ATOM 929 C C . ASP A 1 121 ? -15.162 -3.975 10.179 1.00 81.00 121 ASP A C 1
ATOM 931 O O . ASP A 1 121 ? -15.783 -4.461 9.234 1.00 81.00 121 ASP A O 1
ATOM 935 N N . GLU A 1 122 ? -15.182 -2.667 10.455 1.00 79.31 122 GLU A N 1
ATOM 936 C CA . GLU A 1 122 ? -15.904 -1.681 9.640 1.00 79.31 122 GLU A CA 1
ATOM 937 C C . GLU A 1 122 ? -15.316 -1.596 8.222 1.00 79.31 122 GLU A C 1
ATOM 939 O O . GLU A 1 122 ? -16.060 -1.617 7.241 1.00 79.31 122 GLU A O 1
ATOM 944 N N . ILE A 1 123 ? -13.983 -1.602 8.084 1.00 80.69 123 ILE A N 1
ATOM 945 C CA . ILE A 1 123 ? -13.308 -1.622 6.772 1.00 80.69 123 ILE A CA 1
ATOM 946 C C . ILE A 1 123 ? -13.672 -2.893 5.983 1.00 80.69 123 ILE A C 1
ATOM 948 O O . ILE A 1 123 ? -13.871 -2.836 4.766 1.00 80.69 123 ILE A O 1
ATOM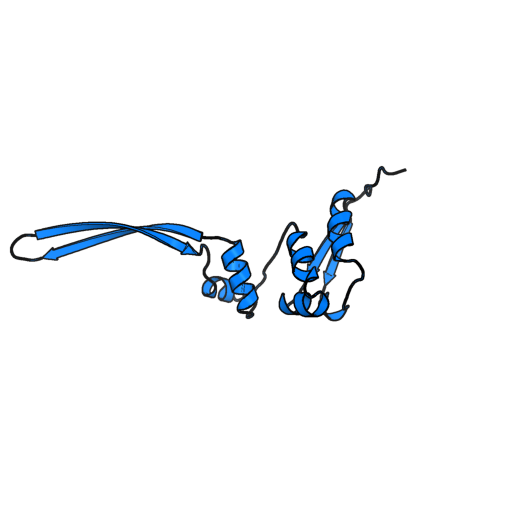 952 N N . ALA A 1 124 ? -13.780 -4.044 6.652 1.00 78.50 124 ALA A N 1
ATOM 953 C CA . ALA A 1 124 ? -14.106 -5.314 6.003 1.00 78.50 124 ALA A CA 1
ATOM 954 C C . ALA A 1 124 ? -15.523 -5.337 5.400 1.00 78.50 124 ALA A C 1
ATOM 956 O O . ALA A 1 124 ? -15.739 -5.986 4.372 1.00 78.50 124 ALA A O 1
ATOM 957 N N . VAL A 1 125 ? -16.482 -4.633 6.011 1.00 77.94 125 VAL A N 1
ATOM 958 C CA . VAL A 1 125 ? -17.877 -4.578 5.536 1.00 77.94 125 VAL A CA 1
ATOM 959 C C . VAL A 1 125 ? -18.143 -3.475 4.508 1.00 77.94 125 VAL A C 1
ATOM 961 O O . VAL A 1 125 ? -19.161 -3.545 3.822 1.00 77.94 125 VAL A O 1
ATOM 964 N N . MET A 1 126 ? -17.220 -2.522 4.305 1.00 70.31 126 MET A N 1
ATOM 965 C CA . MET A 1 126 ? -17.361 -1.457 3.291 1.00 70.31 126 MET A CA 1
ATOM 966 C C . MET A 1 126 ? -17.567 -1.982 1.861 1.00 70.31 126 ME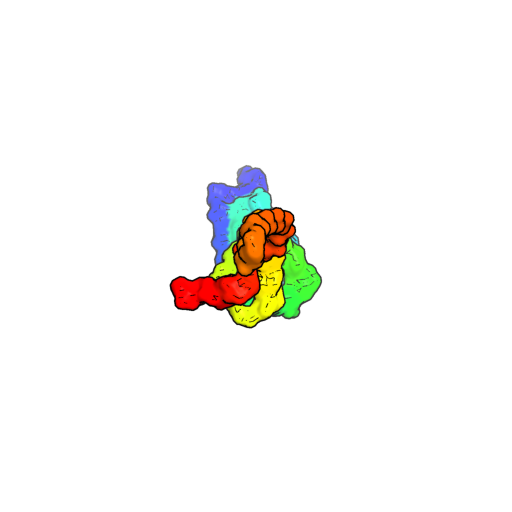T A C 1
ATOM 968 O O . MET A 1 126 ? -18.125 -1.281 1.028 1.00 70.31 126 MET A O 1
ATOM 972 N N . ALA A 1 127 ? -17.132 -3.208 1.564 1.00 59.50 127 ALA A N 1
ATOM 973 C CA . ALA A 1 127 ? -17.246 -3.809 0.235 1.00 59.50 127 ALA A CA 1
ATOM 974 C C . ALA A 1 127 ? -18.679 -4.230 -0.151 1.00 59.50 127 ALA A C 1
ATOM 976 O O . ALA A 1 127 ? -18.912 -4.600 -1.299 1.00 59.50 127 ALA A O 1
ATOM 977 N N . ILE A 1 128 ? -19.602 -4.291 0.817 1.00 52.12 128 ILE A N 1
ATOM 978 C CA . ILE A 1 128 ? -20.893 -4.991 0.683 1.00 52.12 128 ILE A CA 1
ATOM 979 C C . ILE A 1 128 ? -22.088 -4.015 0.611 1.00 52.12 128 ILE A C 1
ATOM 981 O O . ILE A 1 128 ? -23.226 -4.459 0.466 1.00 52.12 128 ILE A O 1
ATOM 985 N N . HIS A 1 129 ? -21.860 -2.699 0.643 1.00 42.31 129 HIS A N 1
ATOM 986 C CA . HIS A 1 129 ? -22.923 -1.691 0.547 1.00 42.31 129 HIS A CA 1
ATOM 987 C C . HIS A 1 129 ? -22.907 -0.895 -0.755 1.00 42.31 129 HIS A C 1
ATOM 989 O O . HIS A 1 129 ? -21.813 -0.466 -1.181 1.00 42.31 129 HIS A O 1
#

Sequence (129 aa):
MYSGRLPVHVRCLIDECANIGQIPKLEKLVATIRSREISACLILQAQSQLKAIYKDNAHTIIGNMDCSIFLGGKEPTTLKELANALGKETIDTYNTGESRGKETSHSLNYQKLGKQLIPEDEIAVMAIH

Organism: NCBI:txid1531